Protein AF-A0A2E3MQ70-F1 (afdb_monomer_lite)

pLDDT: mean 86.14, std 13.99, range [54.06, 98.06]

Radius of gyration: 14.63 Å; chains: 1; bounding box: 34×29×36 Å

Sequence (81 aa):
MNDLLEGRKVAVIGGAGFIGHNLALGLAQRGVDVAVVDSLQVNNLLTFSSFDEYTPNQELYLRIIQQRLAMLRQSGISLHV

Structure (mmCIF, N/CA/C/O backbone):
data_AF-A0A2E3MQ70-F1
#
_entry.id   AF-A0A2E3MQ70-F1
#
loop_
_atom_site.group_PDB
_atom_site.id
_atom_site.type_symbol
_atom_site.label_atom_id
_atom_site.label_alt_id
_atom_site.label_comp_id
_atom_site.label_asym_id
_atom_site.label_entity_id
_atom_site.label_seq_id
_atom_site.pdbx_PDB_ins_code
_atom_site.Cartn_x
_atom_site.Cartn_y
_atom_site.Cartn_z
_atom_site.occupancy
_atom_site.B_iso_or_equiv
_atom_site.auth_seq_id
_atom_site.auth_comp_id
_atom_site.auth_asym_id
_atom_site.auth_atom_id
_atom_site.pdbx_PDB_model_num
ATOM 1 N N . MET A 1 1 ? -10.320 18.071 17.000 1.00 54.06 1 MET A N 1
ATOM 2 C CA . MET A 1 1 ? -11.307 17.860 15.922 1.00 54.06 1 MET A CA 1
ATOM 3 C C . MET A 1 1 ? -11.242 16.382 15.598 1.00 54.06 1 MET A C 1
ATOM 5 O O . MET A 1 1 ? -10.164 15.950 15.220 1.00 54.06 1 MET A O 1
ATOM 9 N N . ASN A 1 2 ? -12.298 15.607 15.873 1.00 63.69 2 ASN A N 1
ATOM 10 C CA . ASN A 1 2 ? -12.293 14.172 15.563 1.00 63.69 2 ASN A CA 1
ATOM 11 C C . ASN A 1 2 ? -12.193 13.996 14.051 1.00 63.69 2 ASN A C 1
ATOM 13 O O . ASN A 1 2 ? -12.967 14.608 13.309 1.00 63.69 2 ASN A O 1
ATOM 17 N N . ASP A 1 3 ? -11.245 13.179 13.607 1.00 81.00 3 ASP A N 1
ATOM 18 C CA . ASP A 1 3 ? -11.178 12.779 12.212 1.00 81.00 3 ASP A CA 1
ATOM 19 C C . ASP A 1 3 ? -12.334 11.808 11.940 1.00 81.00 3 ASP A C 1
ATOM 21 O O . ASP A 1 3 ? -12.483 10.797 12.621 1.00 81.00 3 ASP A O 1
ATOM 25 N N . LEU A 1 4 ? -13.183 12.112 10.954 1.00 87.50 4 LEU A N 1
ATOM 26 C CA . LEU A 1 4 ? -14.354 11.291 10.602 1.00 87.50 4 LEU A CA 1
ATOM 27 C C . LEU A 1 4 ? -13.985 9.849 10.210 1.00 87.50 4 LEU A C 1
ATOM 29 O O . LEU A 1 4 ? -14.856 8.974 10.163 1.00 87.50 4 LEU A O 1
ATOM 33 N N . LEU A 1 5 ? -12.714 9.626 9.876 1.00 88.38 5 LEU A N 1
ATOM 34 C CA . LEU A 1 5 ? -12.184 8.350 9.420 1.00 88.38 5 LEU A CA 1
ATOM 35 C C . LEU A 1 5 ? -11.529 7.528 10.540 1.00 88.38 5 LEU A C 1
ATOM 37 O O . LEU A 1 5 ? -11.290 6.341 10.329 1.00 88.38 5 LEU A O 1
ATOM 41 N N . GLU A 1 6 ? -11.272 8.106 11.713 1.00 93.38 6 GLU A N 1
ATOM 42 C CA . GLU A 1 6 ? -10.597 7.409 12.812 1.00 93.38 6 GLU A CA 1
ATOM 43 C C . GLU A 1 6 ? -11.352 6.126 13.211 1.00 93.38 6 GLU A C 1
ATOM 45 O O . GLU A 1 6 ? -12.579 6.110 13.344 1.00 93.38 6 GLU A O 1
ATOM 50 N N . GLY A 1 7 ? -10.623 5.013 13.337 1.00 91.44 7 GLY A N 1
ATOM 51 C CA . GLY A 1 7 ? -11.178 3.695 13.659 1.00 91.44 7 GLY A CA 1
ATOM 52 C C . GLY A 1 7 ? -11.959 3.013 12.528 1.00 91.44 7 GLY A C 1
ATOM 53 O O . GLY A 1 7 ? -12.459 1.900 12.715 1.00 91.44 7 GLY A O 1
ATOM 54 N N . ARG A 1 8 ? -12.083 3.629 11.342 1.00 95.88 8 ARG A N 1
ATOM 55 C CA . ARG A 1 8 ? -12.658 2.962 10.163 1.00 95.88 8 ARG A CA 1
ATOM 56 C C . ARG A 1 8 ? -11.695 1.912 9.623 1.00 95.88 8 ARG A C 1
ATOM 58 O O . ARG A 1 8 ? -10.484 2.069 9.710 1.00 95.88 8 ARG A O 1
ATOM 65 N N . LYS A 1 9 ? -12.260 0.873 9.005 1.00 97.25 9 LYS A N 1
ATOM 66 C CA . LYS A 1 9 ? -11.506 -0.144 8.267 1.00 97.25 9 LYS A CA 1
ATOM 67 C C . LYS A 1 9 ? -11.544 0.165 6.781 1.00 97.25 9 LYS A C 1
ATOM 69 O O . LYS A 1 9 ? -12.634 0.332 6.231 1.00 97.25 9 LYS A O 1
ATOM 74 N N . VAL A 1 10 ? -10.383 0.235 6.138 1.00 97.56 10 VAL A N 1
ATOM 75 C CA . VAL A 1 10 ? -10.265 0.548 4.709 1.00 97.56 10 VAL A CA 1
ATOM 76 C C . VAL A 1 10 ? -9.329 -0.443 4.030 1.00 97.56 10 VAL A C 1
ATOM 78 O O . VAL A 1 10 ? -8.186 -0.614 4.444 1.00 97.56 10 VAL A O 1
ATOM 81 N N . ALA A 1 11 ? -9.808 -1.058 2.950 1.00 97.81 11 ALA A N 1
ATOM 82 C CA . ALA A 1 11 ? -8.982 -1.842 2.043 1.00 97.81 11 ALA A CA 1
ATOM 83 C C . ALA A 1 11 ? -8.579 -0.987 0.831 1.00 97.81 11 ALA A C 1
ATOM 85 O O . ALA A 1 11 ? -9.442 -0.447 0.137 1.00 97.81 11 ALA A O 1
ATOM 86 N N . VAL A 1 12 ? -7.279 -0.878 0.563 1.00 97.44 12 VAL A N 1
ATOM 87 C CA . VAL A 1 12 ? -6.722 -0.166 -0.594 1.00 97.44 12 VAL A CA 1
ATOM 88 C C . VAL A 1 12 ? -6.242 -1.186 -1.622 1.00 97.44 12 VAL A C 1
ATOM 90 O O . VAL A 1 12 ? -5.203 -1.827 -1.448 1.00 97.44 12 VAL A O 1
ATOM 93 N N . ILE A 1 13 ? -6.999 -1.331 -2.709 1.00 96.62 13 ILE A N 1
ATOM 94 C CA . ILE A 1 13 ? -6.619 -2.175 -3.848 1.00 96.62 13 ILE A CA 1
ATOM 95 C C . ILE A 1 13 ? -5.568 -1.441 -4.691 1.00 96.62 13 ILE A C 1
ATOM 97 O O . ILE A 1 13 ? -5.724 -0.254 -4.975 1.00 96.62 13 ILE A O 1
ATOM 101 N N . GLY A 1 14 ? -4.488 -2.122 -5.077 1.00 92.56 14 GLY A N 1
ATOM 102 C CA . GLY A 1 14 ? -3.331 -1.484 -5.720 1.00 92.56 14 GLY A CA 1
ATOM 103 C C . GLY A 1 14 ? -2.506 -0.621 -4.751 1.00 92.56 14 GLY A C 1
ATOM 104 O O . GLY A 1 14 ? -1.827 0.327 -5.158 1.00 92.56 14 GLY A O 1
ATOM 105 N N . GLY A 1 15 ? -2.615 -0.895 -3.446 1.00 94.25 15 GLY A N 1
ATOM 106 C CA . GLY A 1 15 ? -2.023 -0.081 -2.384 1.00 94.25 15 GLY A CA 1
ATOM 107 C C . GLY A 1 15 ? -0.501 -0.195 -2.242 1.00 94.25 15 GLY A C 1
ATOM 108 O O . GLY A 1 15 ? 0.081 0.578 -1.490 1.00 94.25 15 GLY A O 1
ATOM 109 N N . ALA A 1 16 ? 0.167 -1.110 -2.953 1.00 92.75 16 ALA A N 1
ATOM 110 C CA . ALA A 1 16 ? 1.631 -1.170 -3.015 1.00 92.75 16 ALA A CA 1
ATOM 111 C C . ALA A 1 16 ? 2.198 -0.460 -4.264 1.00 92.75 16 ALA A C 1
ATOM 113 O O . ALA A 1 16 ? 3.420 -0.377 -4.434 1.00 92.75 16 ALA A O 1
ATOM 114 N N . GLY A 1 17 ? 1.332 0.088 -5.126 1.00 90.25 17 GLY A N 1
ATOM 115 C CA . GLY A 1 17 ? 1.686 1.032 -6.189 1.00 90.25 17 GLY A CA 1
ATOM 116 C C . GLY A 1 17 ? 2.092 2.414 -5.651 1.00 90.25 17 GLY A C 1
ATOM 117 O O . GLY A 1 17 ? 2.168 2.634 -4.449 1.00 90.25 17 GLY A O 1
ATOM 118 N N . PHE A 1 18 ? 2.388 3.383 -6.523 1.00 89.62 18 PHE A N 1
ATOM 119 C CA . PHE A 1 18 ? 2.869 4.706 -6.080 1.00 89.62 18 PHE A CA 1
ATOM 120 C C . PHE A 1 18 ? 1.800 5.517 -5.324 1.00 89.62 18 PHE A C 1
ATOM 122 O O . PHE A 1 18 ? 2.020 5.948 -4.192 1.00 89.62 18 PHE A O 1
ATOM 129 N N . ILE A 1 19 ? 0.627 5.699 -5.937 1.00 94.44 19 ILE A N 1
ATOM 130 C CA . ILE A 1 19 ? -0.475 6.484 -5.358 1.00 94.44 19 ILE A CA 1
ATOM 131 C C . ILE A 1 19 ? -1.094 5.737 -4.176 1.00 94.44 19 ILE A C 1
ATOM 133 O O . ILE A 1 19 ? -1.246 6.304 -3.096 1.00 94.44 19 ILE A O 1
ATOM 137 N N . GLY A 1 20 ? -1.399 4.451 -4.374 1.00 95.31 20 GLY A N 1
ATOM 138 C CA . GLY A 1 20 ? -2.012 3.606 -3.353 1.00 9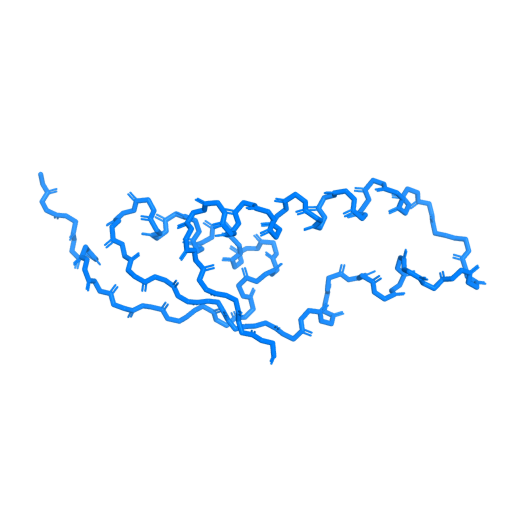5.31 20 GLY A CA 1
ATOM 139 C C . GLY A 1 20 ? -1.183 3.533 -2.068 1.00 95.31 20 GLY A C 1
ATOM 140 O O . GLY A 1 20 ? -1.746 3.627 -0.981 1.00 95.31 20 GLY A O 1
ATOM 141 N N . HIS A 1 21 ? 0.148 3.483 -2.187 1.00 95.94 21 HIS A N 1
ATOM 142 C CA . HIS A 1 21 ? 1.056 3.475 -1.040 1.00 95.94 21 HIS A CA 1
ATOM 143 C C . HIS A 1 21 ? 0.942 4.747 -0.199 1.00 95.94 21 HIS A C 1
ATOM 145 O O . HIS A 1 21 ? 0.746 4.680 1.013 1.00 95.94 21 HIS A O 1
ATOM 151 N N . ASN A 1 22 ? 1.022 5.915 -0.841 1.00 97.38 22 ASN A N 1
ATOM 152 C CA . ASN A 1 22 ? 0.926 7.193 -0.138 1.00 97.38 22 ASN A CA 1
ATOM 153 C C . ASN A 1 22 ? -0.468 7.401 0.471 1.00 97.38 22 ASN A C 1
ATOM 155 O O . ASN A 1 22 ? -0.580 7.905 1.587 1.00 97.38 22 ASN A O 1
ATOM 159 N N . LEU A 1 23 ? -1.524 6.962 -0.222 1.00 97.81 23 LEU A N 1
ATOM 160 C CA . LEU A 1 23 ? -2.885 6.970 0.312 1.00 97.81 23 LEU A CA 1
ATOM 161 C C . LEU A 1 23 ? -3.001 6.098 1.570 1.00 97.81 23 LEU A C 1
ATOM 163 O O . LEU A 1 23 ? -3.552 6.551 2.571 1.00 97.81 23 LEU A O 1
ATOM 167 N N . ALA A 1 24 ? -2.460 4.877 1.542 1.00 97.81 24 ALA A N 1
ATOM 168 C CA . ALA A 1 24 ? -2.500 3.960 2.677 1.00 97.81 24 ALA A CA 1
ATOM 169 C C . ALA A 1 24 ? -1.787 4.546 3.908 1.00 97.81 24 ALA A C 1
ATOM 171 O O . ALA A 1 24 ? -2.344 4.528 5.005 1.00 97.81 24 ALA A O 1
ATOM 172 N N . LEU A 1 25 ? -0.603 5.138 3.721 1.00 98.06 25 LEU A N 1
ATOM 173 C CA . LEU A 1 25 ? 0.133 5.808 4.797 1.00 98.06 25 LEU A CA 1
ATOM 174 C C . LEU A 1 25 ? -0.626 7.018 5.355 1.00 98.06 25 LEU A C 1
ATOM 176 O O . LEU A 1 25 ? -0.721 7.175 6.571 1.00 98.06 25 LEU A O 1
ATOM 180 N N . GLY A 1 26 ? -1.192 7.855 4.482 1.00 97.19 26 GLY A N 1
ATOM 181 C CA . GLY A 1 26 ? -1.971 9.021 4.897 1.00 97.19 26 GLY A CA 1
ATOM 182 C C . GLY A 1 26 ? -3.234 8.647 5.679 1.00 97.19 26 GLY A C 1
ATOM 183 O O . GLY A 1 26 ? -3.583 9.329 6.637 1.00 97.19 26 GLY A O 1
ATOM 184 N N . LEU A 1 27 ? -3.901 7.548 5.315 1.00 96.62 27 LEU A N 1
ATOM 185 C CA . LEU A 1 27 ? -5.037 7.013 6.071 1.00 96.62 27 LEU A CA 1
ATOM 186 C C . LEU A 1 27 ? -4.594 6.451 7.429 1.00 96.62 27 LEU A C 1
ATOM 188 O O . LEU A 1 27 ? -5.202 6.775 8.445 1.00 96.62 27 LEU A O 1
ATOM 192 N N . ALA A 1 28 ? -3.507 5.678 7.478 1.00 96.62 28 ALA A N 1
ATOM 193 C CA . ALA A 1 28 ? -2.990 5.130 8.732 1.00 96.62 28 ALA A CA 1
ATOM 194 C C . ALA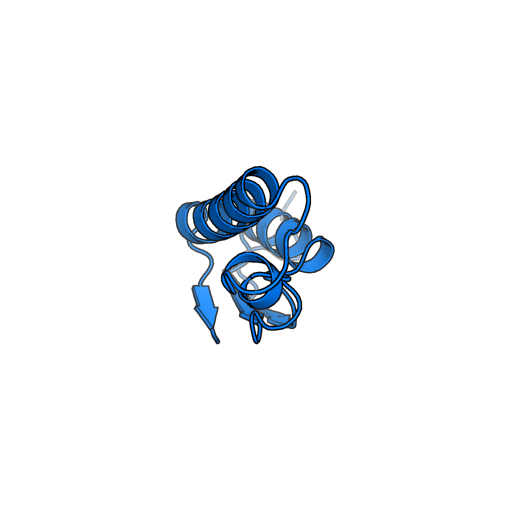 A 1 28 ? -2.593 6.234 9.732 1.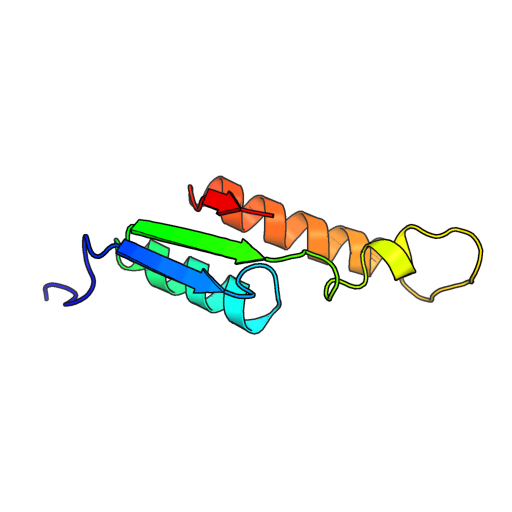00 96.62 28 ALA A C 1
ATOM 196 O O . ALA A 1 28 ? -2.919 6.149 10.914 1.00 96.62 28 ALA A O 1
ATOM 197 N N . GLN A 1 29 ? -1.978 7.326 9.259 1.00 95.56 29 GLN A N 1
ATOM 198 C CA . GLN A 1 29 ? -1.655 8.503 10.086 1.00 95.56 29 GLN A CA 1
ATOM 199 C C . GLN A 1 29 ? -2.891 9.192 10.685 1.00 95.56 29 GLN A C 1
ATOM 201 O O . GLN A 1 29 ? -2.779 9.890 11.689 1.00 95.56 29 GLN A O 1
ATOM 206 N N . ARG A 1 30 ? -4.068 8.985 10.087 1.00 95.19 30 ARG A N 1
ATOM 207 C CA . ARG A 1 30 ? -5.363 9.504 10.548 1.00 95.19 30 ARG A CA 1
ATOM 208 C C . ARG A 1 30 ? -6.103 8.525 11.471 1.00 95.19 30 ARG A C 1
ATOM 210 O O . ARG A 1 30 ? -7.290 8.703 11.724 1.00 95.19 30 ARG A O 1
ATOM 217 N N . GLY A 1 31 ? -5.427 7.477 11.950 1.00 94.88 31 GLY A N 1
ATOM 218 C CA . GLY A 1 31 ? -6.000 6.480 12.860 1.00 94.88 31 GLY A CA 1
ATOM 219 C C . GLY A 1 31 ? -6.945 5.482 12.183 1.00 94.88 31 GLY A C 1
ATOM 220 O O . GLY A 1 31 ? -7.779 4.873 12.851 1.00 94.88 31 GLY A O 1
ATOM 221 N N . VAL A 1 32 ? -6.855 5.331 10.860 1.00 96.75 32 VAL A N 1
ATOM 222 C CA . VAL A 1 32 ? -7.623 4.341 10.091 1.00 96.75 32 VAL A CA 1
ATOM 223 C C . VAL A 1 32 ? -6.930 2.976 10.181 1.00 96.75 32 VAL A C 1
ATOM 225 O O . VAL A 1 32 ? -5.709 2.889 10.059 1.00 96.75 32 VAL A O 1
ATOM 228 N N . ASP A 1 33 ? -7.705 1.903 10.338 1.00 96.88 33 ASP A N 1
ATOM 229 C CA . ASP A 1 33 ? -7.240 0.516 10.211 1.00 96.88 33 ASP A CA 1
ATOM 230 C C . ASP A 1 33 ? -7.170 0.154 8.717 1.00 96.88 33 ASP A C 1
ATOM 232 O O . ASP A 1 33 ? -8.193 -0.068 8.056 1.00 96.88 33 ASP A O 1
ATOM 236 N N . VAL A 1 34 ? -5.962 0.201 8.152 1.00 97.94 34 VAL A N 1
ATOM 237 C CA . VAL A 1 34 ? -5.728 0.069 6.709 1.00 97.94 34 VAL A CA 1
ATOM 238 C C . VAL A 1 34 ? -5.158 -1.307 6.371 1.00 97.94 34 VAL A C 1
ATOM 240 O O . VAL A 1 34 ? -4.160 -1.745 6.943 1.00 97.94 34 VAL A O 1
ATOM 243 N N . ALA A 1 35 ? -5.735 -1.937 5.349 1.00 98.00 35 ALA A N 1
ATOM 244 C CA . ALA A 1 35 ? -5.174 -3.103 4.676 1.00 98.00 35 ALA A CA 1
ATOM 245 C C . ALA A 1 35 ? -4.927 -2.790 3.194 1.00 98.00 35 ALA A C 1
ATOM 247 O O . ALA A 1 35 ? -5.717 -2.108 2.545 1.00 98.00 35 ALA A O 1
ATOM 248 N N . VAL A 1 36 ? -3.836 -3.302 2.638 1.00 97.62 36 VAL A N 1
ATOM 249 C CA . VAL A 1 36 ? -3.480 -3.181 1.223 1.00 97.62 36 VAL A CA 1
ATOM 250 C C . VAL A 1 36 ? -3.662 -4.530 0.546 1.00 97.62 36 VAL A C 1
ATOM 252 O O . VAL A 1 36 ? -3.209 -5.546 1.064 1.00 97.62 36 VAL A O 1
ATOM 255 N N . VAL A 1 37 ? -4.275 -4.531 -0.636 1.00 96.19 37 VAL A N 1
ATOM 256 C CA . VAL A 1 37 ? -4.352 -5.703 -1.517 1.00 96.19 37 VAL A CA 1
ATOM 257 C C . VAL A 1 37 ? -3.663 -5.347 -2.826 1.00 96.19 37 VAL A C 1
ATOM 259 O O . VAL A 1 37 ? -4.085 -4.410 -3.506 1.00 96.19 37 VAL A O 1
ATOM 262 N N . ASP A 1 38 ? -2.589 -6.044 -3.179 1.00 92.75 38 ASP A N 1
ATOM 263 C CA . ASP A 1 38 ? -1.807 -5.728 -4.371 1.00 92.75 38 ASP A CA 1
ATOM 264 C C . ASP A 1 38 ? -1.136 -6.977 -4.943 1.00 92.75 38 ASP A C 1
ATOM 266 O O . ASP A 1 38 ? -0.441 -7.697 -4.237 1.00 92.75 38 ASP A O 1
ATOM 270 N N . SER A 1 39 ? -1.293 -7.188 -6.250 1.00 88.38 39 SER A N 1
ATOM 271 C CA . SER A 1 39 ? -0.666 -8.305 -6.970 1.00 88.38 39 SER A CA 1
ATOM 272 C C . SER A 1 39 ? 0.865 -8.219 -7.041 1.00 88.38 39 SER A C 1
ATOM 274 O O . SER A 1 39 ? 1.516 -9.176 -7.453 1.00 88.38 39 SER A O 1
ATOM 276 N N . LEU A 1 40 ? 1.449 -7.052 -6.736 1.00 84.00 40 LEU A N 1
ATOM 277 C CA . LEU A 1 40 ? 2.864 -6.704 -6.900 1.00 84.00 40 LEU A CA 1
ATOM 278 C C . LEU A 1 40 ? 3.392 -6.803 -8.346 1.00 84.00 40 LEU A C 1
ATOM 280 O O . LEU A 1 40 ? 4.556 -6.481 -8.591 1.00 84.00 40 LEU A O 1
ATOM 284 N N . GLN A 1 41 ? 2.546 -7.158 -9.320 1.00 68.56 41 GLN A N 1
ATOM 285 C CA . GLN A 1 41 ? 2.925 -7.347 -10.724 1.00 68.56 41 GLN A CA 1
ATOM 286 C C . GLN A 1 41 ? 3.302 -6.028 -11.411 1.00 68.56 41 GLN A C 1
ATOM 288 O O . GLN A 1 41 ? 4.212 -5.993 -12.234 1.00 68.56 41 GLN A O 1
ATOM 293 N N . VAL A 1 42 ? 2.654 -4.921 -11.032 1.00 59.84 42 VAL A N 1
ATOM 294 C CA . VAL A 1 42 ? 2.878 -3.590 -11.634 1.00 59.84 42 VAL A CA 1
ATOM 295 C C . VAL A 1 42 ? 4.160 -2.923 -11.110 1.00 59.84 42 VAL A C 1
ATOM 297 O O . VAL A 1 42 ? 4.622 -1.930 -11.663 1.00 59.84 42 VAL A O 1
ATOM 300 N N . ASN A 1 43 ? 4.791 -3.460 -10.060 1.00 58.50 43 ASN A N 1
ATOM 301 C CA . ASN A 1 43 ? 5.938 -2.816 -9.417 1.00 58.50 43 ASN A CA 1
ATOM 302 C C . ASN A 1 43 ? 7.269 -2.959 -10.183 1.00 58.50 43 ASN A C 1
ATOM 304 O O . ASN A 1 43 ? 8.308 -2.665 -9.603 1.00 58.50 43 ASN A O 1
ATOM 308 N N . ASN A 1 44 ? 7.275 -3.406 -11.449 1.00 61.75 44 ASN A N 1
ATOM 309 C CA . ASN A 1 44 ? 8.482 -3.747 -12.227 1.00 61.75 44 ASN A CA 1
ATOM 310 C C . ASN A 1 44 ? 9.470 -4.656 -11.465 1.00 61.75 44 ASN A C 1
ATOM 312 O O . ASN A 1 44 ? 10.608 -4.823 -11.883 1.00 61.75 44 ASN A O 1
ATOM 316 N N . LEU A 1 45 ? 9.054 -5.263 -10.349 1.00 58.41 45 LEU A N 1
ATOM 317 C CA . LEU A 1 45 ? 9.930 -6.047 -9.488 1.00 58.41 45 LEU A CA 1
ATOM 318 C C . LEU A 1 45 ? 10.475 -7.255 -10.252 1.00 58.41 45 LEU A C 1
ATOM 320 O O . LEU A 1 45 ? 11.632 -7.598 -10.074 1.00 58.41 45 LEU A O 1
ATOM 324 N N . LEU A 1 46 ? 9.649 -7.835 -11.129 1.00 57.25 46 LEU A N 1
ATOM 325 C CA . LEU A 1 46 ? 10.020 -8.918 -12.040 1.00 57.25 46 LEU A CA 1
ATOM 326 C C . LEU A 1 46 ? 10.904 -8.429 -13.195 1.00 57.25 46 LEU A C 1
ATOM 328 O O . LEU A 1 46 ? 11.900 -9.073 -13.511 1.00 57.25 46 LEU A O 1
ATOM 332 N N . THR A 1 47 ? 10.604 -7.262 -13.769 1.00 58.78 47 THR A N 1
ATOM 333 C CA . THR A 1 47 ? 11.442 -6.617 -14.796 1.00 58.78 47 THR A CA 1
ATOM 334 C C . THR A 1 47 ? 12.851 -6.332 -14.265 1.00 58.78 47 THR A C 1
ATOM 336 O O . THR A 1 47 ? 13.834 -6.543 -14.957 1.00 58.78 47 THR A O 1
ATOM 339 N N . PHE A 1 48 ? 12.955 -5.915 -13.001 1.00 56.75 48 PHE A N 1
ATOM 340 C CA . PHE A 1 48 ? 14.207 -5.608 -12.309 1.00 56.75 48 PHE A CA 1
ATOM 341 C C . PHE A 1 48 ? 14.799 -6.785 -11.519 1.00 56.75 48 PHE A C 1
ATOM 343 O O . PHE A 1 48 ? 15.813 -6.598 -10.851 1.00 56.75 48 PHE A O 1
ATOM 350 N N . SER A 1 49 ? 14.200 -7.975 -11.517 1.00 58.50 49 SER A N 1
ATOM 351 C CA . SER A 1 49 ? 14.801 -9.181 -10.917 1.00 58.50 49 SER A CA 1
ATOM 352 C C . SER A 1 49 ? 15.239 -10.204 -11.962 1.00 58.50 49 SER A C 1
ATOM 354 O O . SER A 1 49 ? 16.000 -11.115 -11.641 1.00 58.50 49 SER A O 1
ATOM 356 N N . SER A 1 50 ? 14.801 -10.030 -13.209 1.00 60.50 50 SER A N 1
ATOM 357 C CA . SER A 1 50 ? 15.238 -10.822 -14.353 1.00 60.50 50 SER A CA 1
ATOM 358 C C . SER A 1 50 ? 16.607 -10.315 -14.814 1.00 60.50 50 SER A C 1
ATOM 360 O O . SER A 1 50 ? 16.756 -9.145 -15.154 1.00 60.50 50 SER A O 1
ATOM 362 N N . PHE A 1 51 ? 17.624 -11.179 -14.795 1.00 58.00 51 PHE A N 1
ATOM 363 C CA . PHE A 1 51 ? 19.001 -10.828 -15.181 1.00 58.00 51 PHE A CA 1
ATOM 364 C C . PHE A 1 51 ? 19.224 -10.793 -16.705 1.00 58.00 51 PHE A C 1
ATOM 366 O O . PHE A 1 51 ? 20.335 -10.507 -17.149 1.00 58.00 51 PHE A O 1
ATOM 373 N N . ASP A 1 52 ? 18.186 -11.081 -17.492 1.00 60.12 52 ASP A N 1
ATOM 374 C CA . ASP A 1 52 ? 18.307 -11.344 -18.929 1.00 60.12 52 ASP A CA 1
ATOM 375 C C . ASP A 1 52 ? 18.294 -10.072 -19.802 1.00 60.12 52 ASP A C 1
ATOM 377 O O . ASP A 1 52 ? 18.755 -10.113 -20.941 1.00 60.12 52 ASP A O 1
ATOM 381 N N . GLU A 1 53 ? 17.849 -8.922 -19.275 1.00 62.81 53 GLU A N 1
ATOM 382 C CA . GLU A 1 53 ? 17.875 -7.629 -19.976 1.00 62.81 53 GLU A CA 1
ATOM 383 C C . GLU A 1 53 ? 18.522 -6.528 -19.121 1.00 62.81 53 GLU A C 1
ATOM 385 O O . GLU A 1 53 ? 18.118 -6.258 -17.986 1.00 62.81 53 GLU A O 1
ATOM 390 N N . TYR A 1 54 ? 19.529 -5.846 -19.682 1.00 66.69 54 TYR A N 1
ATOM 391 C CA . TYR A 1 54 ? 20.152 -4.685 -19.044 1.00 66.69 54 TYR A CA 1
ATOM 392 C C . TYR A 1 54 ? 19.113 -3.577 -18.857 1.00 66.69 54 TYR A C 1
ATOM 394 O O . TYR A 1 54 ? 18.713 -2.916 -19.817 1.00 66.69 54 TYR A O 1
ATOM 402 N N . THR A 1 55 ? 18.715 -3.344 -17.607 1.00 68.44 55 THR A N 1
ATOM 403 C CA . THR A 1 55 ? 17.804 -2.255 -17.260 1.00 68.44 55 THR A C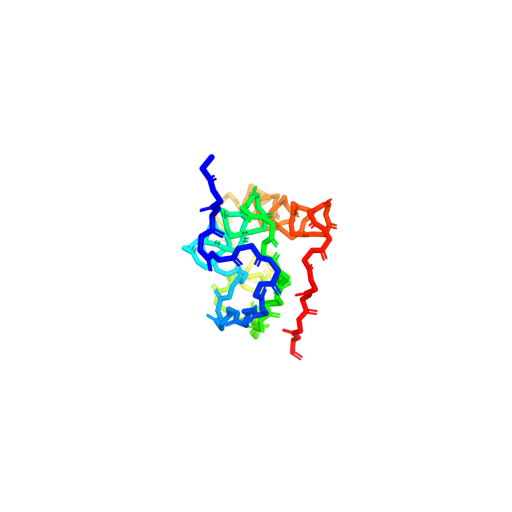A 1
ATOM 404 C C . THR A 1 55 ? 18.567 -1.164 -16.501 1.00 68.44 55 THR A C 1
ATOM 406 O O . THR A 1 55 ? 19.042 -1.407 -15.387 1.00 68.44 55 THR A O 1
ATOM 409 N N . PRO A 1 56 ? 18.705 0.056 -17.055 1.00 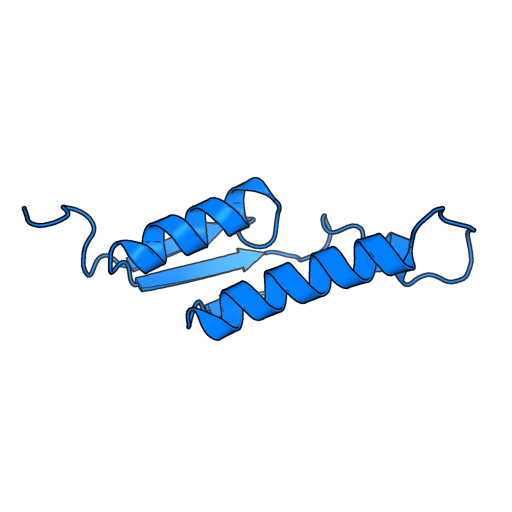76.38 56 PRO A N 1
ATOM 410 C CA . PRO A 1 56 ? 19.369 1.155 -16.361 1.00 76.38 56 PRO A CA 1
ATOM 411 C C . PRO A 1 56 ? 18.765 1.408 -14.972 1.00 76.38 56 PRO A C 1
ATOM 413 O O . PRO A 1 56 ? 17.547 1.424 -14.805 1.00 76.38 56 PRO A O 1
ATOM 416 N N . ASN A 1 57 ? 19.619 1.654 -13.974 1.00 81.94 57 ASN A N 1
ATOM 417 C CA . ASN A 1 57 ? 19.229 1.986 -12.595 1.00 81.94 57 ASN A CA 1
ATOM 418 C C . ASN A 1 57 ? 18.406 0.910 -11.852 1.00 81.94 57 ASN A C 1
ATOM 420 O O . ASN A 1 57 ? 17.744 1.228 -10.864 1.00 81.94 57 ASN A O 1
ATOM 424 N N . GLN A 1 58 ? 18.463 -0.356 -12.277 1.00 81.62 5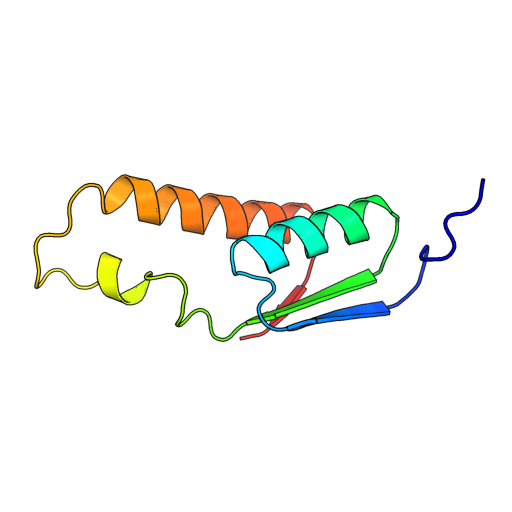8 GLN A N 1
ATOM 425 C CA . GLN A 1 58 ? 17.771 -1.491 -11.645 1.00 81.62 58 GLN A CA 1
ATOM 426 C C . GLN A 1 58 ? 17.912 -1.523 -10.114 1.00 81.62 58 GLN A C 1
ATOM 428 O O . GLN A 1 58 ? 16.917 -1.650 -9.401 1.00 81.62 58 GLN A O 1
ATOM 433 N N . GLU A 1 59 ? 19.126 -1.328 -9.590 1.00 83.25 59 GLU A N 1
ATOM 434 C CA . GLU A 1 59 ? 19.375 -1.307 -8.143 1.00 83.25 59 GLU A CA 1
ATOM 435 C C . GLU A 1 59 ? 18.594 -0.192 -7.429 1.00 83.25 59 GLU A C 1
ATOM 437 O O . GLU A 1 59 ? 18.000 -0.420 -6.373 1.00 83.25 59 GLU A O 1
ATOM 442 N N . LEU A 1 60 ? 18.552 1.011 -8.012 1.00 86.19 60 LEU A N 1
ATOM 443 C CA . LEU A 1 60 ? 17.807 2.138 -7.453 1.00 86.19 60 LEU A CA 1
ATOM 444 C C . LEU A 1 60 ? 16.308 1.823 -7.401 1.00 86.19 60 LEU A C 1
ATOM 446 O O . LEU A 1 60 ? 15.669 2.056 -6.375 1.00 86.19 60 LEU A O 1
ATOM 450 N N . TYR A 1 61 ? 15.750 1.255 -8.471 1.00 84.88 61 TYR A N 1
ATOM 451 C CA . TYR A 1 61 ? 14.339 0.875 -8.498 1.00 84.88 61 TYR A CA 1
ATOM 452 C C . TYR A 1 61 ? 14.009 -0.205 -7.465 1.00 84.88 61 TYR A C 1
ATOM 454 O O . TYR A 1 61 ? 13.015 -0.073 -6.746 1.00 84.88 61 TYR A O 1
ATOM 462 N N . LEU A 1 62 ? 14.863 -1.224 -7.319 1.00 85.06 62 LEU A N 1
ATOM 463 C CA . LEU A 1 62 ? 14.709 -2.245 -6.280 1.00 85.06 62 LEU A CA 1
ATOM 464 C C . LEU A 1 62 ? 14.729 -1.626 -4.878 1.00 85.06 62 LEU A C 1
ATOM 466 O O . LEU A 1 62 ? 13.850 -1.928 -4.069 1.00 85.06 62 LEU A O 1
ATOM 470 N N . ARG A 1 63 ? 15.665 -0.706 -4.605 1.00 89.38 63 ARG A N 1
ATOM 471 C CA . ARG A 1 63 ? 15.731 0.028 -3.329 1.00 89.38 63 ARG A CA 1
ATOM 472 C C . ARG A 1 63 ? 14.453 0.829 -3.068 1.00 89.38 63 ARG A C 1
ATOM 474 O O . ARG A 1 63 ? 13.925 0.770 -1.960 1.00 89.38 63 ARG A O 1
ATOM 481 N N . ILE A 1 64 ? 13.905 1.514 -4.076 1.00 89.56 64 ILE A N 1
ATOM 482 C CA . ILE A 1 64 ? 12.640 2.264 -3.959 1.00 89.56 64 ILE A CA 1
ATOM 483 C C . ILE A 1 64 ? 11.467 1.329 -3.630 1.00 89.56 64 ILE A C 1
ATOM 485 O O . ILE A 1 64 ? 10.628 1.651 -2.785 1.00 89.56 64 ILE A O 1
ATOM 489 N N . ILE A 1 65 ? 11.373 0.166 -4.282 1.00 88.56 65 ILE A N 1
ATOM 490 C CA . ILE A 1 65 ? 10.304 -0.806 -4.011 1.00 88.56 65 ILE A CA 1
ATOM 491 C C . ILE A 1 65 ? 10.430 -1.350 -2.583 1.00 88.56 65 ILE A C 1
ATOM 493 O O . ILE A 1 65 ? 9.450 -1.348 -1.838 1.00 88.56 65 ILE A O 1
ATOM 497 N N . GLN A 1 66 ? 11.636 -1.752 -2.178 1.00 89.69 66 GLN A N 1
ATOM 498 C CA . GLN A 1 66 ? 11.906 -2.256 -0.830 1.00 89.69 66 GLN A CA 1
ATOM 499 C C . GLN A 1 66 ? 11.590 -1.213 0.244 1.00 89.69 66 GLN A C 1
ATOM 501 O O . GLN A 1 66 ? 10.950 -1.543 1.241 1.00 89.69 66 GLN A O 1
ATOM 506 N N . GLN A 1 67 ? 11.973 0.048 0.024 1.00 93.94 67 GLN A N 1
ATOM 507 C CA . GLN A 1 67 ? 11.682 1.141 0.947 1.00 93.94 67 GLN A CA 1
ATOM 508 C C . GLN A 1 67 ? 10.173 1.328 1.140 1.00 93.94 67 GLN A C 1
ATOM 510 O O . GLN A 1 67 ? 9.714 1.414 2.278 1.00 93.94 67 GLN A O 1
ATOM 515 N N . ARG A 1 68 ? 9.379 1.317 0.061 1.00 92.44 68 ARG A N 1
ATOM 516 C CA . ARG A 1 68 ? 7.913 1.437 0.161 1.00 92.44 68 ARG A CA 1
ATOM 517 C C . ARG A 1 68 ? 7.290 0.273 0.933 1.00 92.44 68 ARG A C 1
ATOM 519 O O . ARG A 1 68 ? 6.465 0.494 1.817 1.00 92.44 68 ARG A O 1
ATOM 526 N N . LEU A 1 69 ? 7.706 -0.962 0.653 1.00 93.06 69 LEU A N 1
ATOM 527 C CA . LEU A 1 69 ? 7.216 -2.138 1.383 1.00 93.06 69 LEU A CA 1
ATOM 528 C C . LEU A 1 69 ? 7.607 -2.094 2.870 1.00 93.06 69 LEU A C 1
ATOM 530 O O . LEU A 1 69 ? 6.801 -2.444 3.734 1.00 93.06 69 LEU A O 1
ATOM 534 N N . ALA A 1 70 ? 8.817 -1.620 3.180 1.00 95.50 70 ALA A N 1
ATOM 535 C CA . ALA A 1 70 ? 9.271 -1.429 4.552 1.00 95.50 70 ALA A CA 1
ATOM 536 C C . ALA A 1 70 ? 8.430 -0.379 5.290 1.00 95.50 70 ALA A C 1
ATOM 538 O O . ALA A 1 70 ? 8.034 -0.623 6.427 1.00 95.50 70 ALA A O 1
ATOM 539 N N . MET A 1 71 ? 8.100 0.741 4.641 1.00 96.81 71 MET A N 1
ATOM 540 C CA . MET A 1 71 ? 7.249 1.786 5.218 1.00 96.81 71 MET A CA 1
ATOM 541 C C . MET A 1 71 ? 5.836 1.273 5.530 1.00 96.81 71 MET A C 1
ATOM 543 O O . MET A 1 71 ? 5.340 1.531 6.622 1.00 96.81 71 MET A O 1
ATOM 547 N N . LEU A 1 72 ? 5.216 0.482 4.640 1.00 96.12 72 LEU A N 1
ATOM 548 C CA . LEU A 1 72 ? 3.914 -0.145 4.927 1.00 96.12 72 LEU A CA 1
ATOM 549 C C . LEU A 1 72 ? 3.980 -1.024 6.185 1.00 96.12 72 LEU A C 1
ATOM 551 O O . LEU A 1 72 ? 3.149 -0.890 7.083 1.00 96.12 72 LEU A O 1
ATOM 555 N N . ARG A 1 73 ? 5.014 -1.872 6.287 1.00 95.50 73 ARG A N 1
ATOM 556 C CA . ARG A 1 73 ? 5.228 -2.745 7.451 1.00 95.50 73 ARG A CA 1
ATOM 557 C C . ARG A 1 73 ? 5.464 -1.947 8.736 1.00 95.50 73 ARG A C 1
ATOM 559 O O . ARG A 1 73 ? 4.900 -2.287 9.770 1.00 95.50 73 ARG A O 1
ATOM 566 N N . GLN A 1 74 ? 6.297 -0.909 8.683 1.00 97.31 74 GLN A N 1
ATOM 567 C CA . GLN A 1 74 ? 6.606 -0.052 9.834 1.00 97.31 74 GLN A CA 1
ATOM 568 C C . GLN A 1 74 ? 5.376 0.713 10.335 1.00 97.31 74 GLN A C 1
ATOM 570 O O . GLN A 1 74 ? 5.262 0.957 11.531 1.00 97.31 74 GLN A O 1
ATOM 575 N N . SER A 1 75 ? 4.439 1.043 9.444 1.00 96.50 75 SER A N 1
ATOM 576 C CA . SER A 1 75 ? 3.152 1.649 9.796 1.00 96.50 75 SER A CA 1
ATOM 577 C C . SER A 1 75 ? 2.086 0.638 10.241 1.00 96.50 75 SER A C 1
ATOM 579 O O . SER A 1 75 ? 0.947 1.034 10.461 1.00 96.50 75 SER A O 1
ATOM 581 N N . GLY A 1 76 ? 2.419 -0.653 10.369 1.00 95.88 76 GLY A N 1
ATOM 582 C CA . GLY A 1 76 ? 1.474 -1.695 10.787 1.00 95.88 76 GLY A CA 1
ATOM 583 C C . GLY A 1 76 ? 0.397 -2.029 9.749 1.00 95.88 76 GLY A C 1
ATOM 584 O O . GLY A 1 76 ? -0.577 -2.701 10.078 1.00 95.88 76 GLY A O 1
ATOM 585 N N . ILE A 1 77 ? 0.560 -1.581 8.501 1.00 97.62 77 ILE A N 1
ATOM 586 C CA . ILE A 1 77 ? -0.404 -1.809 7.422 1.00 97.62 77 ILE A CA 1
ATOM 587 C C . ILE A 1 77 ? -0.211 -3.228 6.886 1.00 97.62 77 ILE A C 1
ATOM 589 O O . ILE A 1 77 ? 0.880 -3.598 6.441 1.00 97.62 77 ILE A O 1
ATOM 593 N N . SER A 1 78 ? -1.280 -4.024 6.902 1.00 96.00 78 SER A N 1
ATOM 594 C CA . SER A 1 78 ? -1.254 -5.391 6.370 1.00 96.00 78 SER A CA 1
ATOM 595 C C . SER A 1 78 ? -1.218 -5.377 4.841 1.00 96.00 78 SER A C 1
ATOM 597 O O . SER A 1 78 ? -1.978 -4.642 4.216 1.00 96.00 78 SER A O 1
ATOM 599 N N . LEU A 1 79 ? -0.353 -6.195 4.237 1.00 94.94 79 LEU A N 1
ATOM 600 C CA . LEU A 1 79 ? -0.272 -6.396 2.787 1.00 94.94 79 LEU A CA 1
ATOM 601 C C . LEU A 1 79 ? -0.760 -7.804 2.434 1.00 94.94 79 LEU A C 1
ATOM 603 O O . LEU A 1 79 ? -0.223 -8.790 2.939 1.00 94.94 79 LEU A O 1
ATOM 607 N N . HIS A 1 80 ? -1.735 -7.878 1.536 1.00 94.25 80 HIS A N 1
ATOM 608 C CA . HIS A 1 80 ? -2.276 -9.101 0.954 1.00 94.25 80 HIS A CA 1
ATOM 609 C C . HIS A 1 80 ? -1.897 -9.166 -0.530 1.00 94.25 80 HIS A C 1
ATOM 611 O O . HIS A 1 80 ? -2.059 -8.171 -1.242 1.00 94.25 80 HIS A O 1
ATOM 617 N N . VAL A 1 81 ? -1.388 -10.321 -0.968 1.00 87.25 81 VAL A N 1
ATOM 618 C CA . VAL A 1 81 ? -0.941 -10.592 -2.346 1.00 87.25 81 VAL A CA 1
ATOM 619 C C . VAL A 1 81 ? -1.858 -11.615 -2.991 1.00 87.25 81 VAL A C 1
ATOM 621 O O . VAL A 1 81 ? -2.143 -12.626 -2.308 1.00 87.25 81 VAL A O 1
#

Foldseek 3Di:
DQDPQAAAEDEQEQLLDDVNLVVQLVSLVNNHQYEYEYPCPVLCLVVLVDPPDDDPPSVVSNVVSVVSVVSCVVSVYHYHD

Secondary structure (DSSP, 8-state):
---TTTT-EEEEETTTSHHHHHHHHHHHHTT-EEEEE--SGGGSTTTTT-TTS--TTHHHHHHHHHHHHHHHHHTT-EEE-